Protein AF-A0A938N1W5-F1 (afdb_monomer_lite)

Secondary structure (DSSP, 8-state):
---TT---TTSS--HHHHHHHHHHHHHHHHHHHIIIIIIT---GGGIIIIIHHHHHHHHHHHHHHHHHHTTTTS----S-HHHHHHHHHHHHHHHHHHHHHHH-

Radius of gyration: 16.71 Å; chains: 1; bounding box: 56×22×40 Å

Foldseek 3Di:
DPPPVDDDPCLQVDPVLVVVLCVLLVVLLVVLCCCCCVVVVDDCVCVPPNSNLRSLLSSLVVLLVCLVCLVPPVPPPPPDVSNSNSSSVNSNVSSVVSVVVSVD

Sequence (104 aa):
MDDTTKLPQDRLWQPTTAKWLLAVFGATLAYAILRYHIASGVSWSHFPLFIMNKAVSLAATVLVACSYLVGRVLRWHDDDPRKKLVVVKFCGLVGFSFAALHAI

pLDDT: mean 81.11, std 13.2, range [45.91, 95.75]

Structure (mmCIF, N/CA/C/O backbone):
data_AF-A0A938N1W5-F1
#
_entry.id   AF-A0A938N1W5-F1
#
loop_
_atom_site.group_PDB
_atom_site.id
_atom_site.type_symbol
_atom_site.label_atom_id
_atom_site.label_alt_id
_atom_site.label_comp_id
_atom_site.label_asym_id
_atom_site.label_entity_id
_atom_site.label_seq_id
_atom_site.pdbx_PDB_ins_code
_atom_site.Cartn_x
_atom_site.Cartn_y
_atom_site.Cartn_z
_atom_site.occupancy
_atom_site.B_iso_or_equiv
_atom_site.auth_seq_id
_atom_site.auth_comp_id
_atom_site.auth_asym_id
_atom_site.auth_atom_id
_atom_site.pdbx_PDB_model_num
ATOM 1 N N . MET A 1 1 ? 36.740 10.927 -18.029 1.00 45.91 1 MET A N 1
ATOM 2 C CA . MET A 1 1 ? 36.069 9.743 -17.461 1.00 45.91 1 MET A CA 1
ATOM 3 C C . MET A 1 1 ? 34.701 10.179 -16.989 1.00 45.91 1 MET A C 1
ATOM 5 O O . MET A 1 1 ? 34.632 10.958 -16.049 1.00 45.91 1 MET A O 1
ATOM 9 N N . ASP A 1 2 ? 33.653 9.749 -17.681 1.00 51.53 2 ASP A N 1
ATOM 10 C CA . ASP A 1 2 ? 32.285 9.888 -17.188 1.00 51.53 2 ASP A CA 1
ATOM 11 C C . ASP A 1 2 ? 32.107 8.911 -16.014 1.00 51.53 2 ASP A C 1
ATOM 13 O O . ASP A 1 2 ? 32.423 7.725 -16.134 1.00 51.53 2 ASP A O 1
ATOM 17 N N . ASP A 1 3 ? 31.719 9.420 -14.847 1.00 54.78 3 ASP A N 1
ATOM 18 C CA . ASP A 1 3 ? 31.602 8.665 -13.593 1.00 54.78 3 ASP A CA 1
ATOM 19 C C . ASP A 1 3 ? 30.293 7.860 -13.606 1.00 54.78 3 ASP A C 1
ATOM 21 O O . ASP A 1 3 ? 29.370 8.089 -12.827 1.00 54.78 3 ASP A O 1
ATOM 25 N N . THR A 1 4 ? 30.203 6.889 -14.520 1.00 57.09 4 THR A N 1
ATOM 26 C CA . THR A 1 4 ? 29.056 5.970 -14.661 1.00 57.09 4 THR A CA 1
ATOM 27 C C . THR A 1 4 ? 28.851 5.058 -13.440 1.00 57.09 4 THR A C 1
ATOM 29 O O . THR A 1 4 ? 27.906 4.269 -13.390 1.00 57.09 4 THR A O 1
ATOM 32 N N . THR A 1 5 ? 29.735 5.156 -12.442 1.00 59.78 5 THR A N 1
ATOM 33 C CA . THR A 1 5 ? 29.697 4.439 -11.164 1.00 59.78 5 THR A CA 1
ATOM 34 C C . THR A 1 5 ? 28.860 5.135 -10.093 1.00 59.78 5 THR A C 1
ATOM 36 O O . THR A 1 5 ? 28.411 4.471 -9.152 1.00 59.78 5 THR A O 1
ATOM 39 N N . LYS A 1 6 ? 28.574 6.437 -10.226 1.00 50.50 6 LYS A N 1
ATOM 40 C CA . LYS A 1 6 ? 27.671 7.135 -9.305 1.00 50.50 6 LYS A CA 1
ATOM 41 C C . LYS A 1 6 ? 26.225 6.868 -9.678 1.00 50.50 6 LYS A C 1
ATOM 43 O O . LYS A 1 6 ? 25.614 7.520 -10.517 1.00 50.50 6 LYS A O 1
ATOM 48 N N . LEU A 1 7 ? 25.661 5.868 -9.018 1.00 55.50 7 LEU A N 1
ATOM 49 C CA . LEU A 1 7 ? 24.230 5.630 -9.066 1.00 55.50 7 LEU A CA 1
ATOM 50 C C . LEU A 1 7 ? 23.505 6.831 -8.419 1.00 55.50 7 LEU A C 1
ATOM 52 O O . LEU A 1 7 ? 23.914 7.231 -7.327 1.00 55.50 7 LEU A O 1
ATOM 56 N N . PRO A 1 8 ? 22.443 7.384 -9.033 1.00 59.97 8 PRO A N 1
ATOM 57 C CA . PRO A 1 8 ? 21.744 8.560 -8.507 1.00 59.97 8 PRO A CA 1
ATOM 58 C C . PRO A 1 8 ? 21.283 8.321 -7.059 1.00 59.97 8 PRO A C 1
ATOM 60 O O . PRO A 1 8 ? 20.751 7.248 -6.751 1.00 59.97 8 PRO A O 1
ATOM 63 N N . GLN A 1 9 ? 21.538 9.280 -6.160 1.00 60.25 9 GLN A N 1
ATOM 64 C CA . GLN A 1 9 ? 21.249 9.166 -4.716 1.00 60.25 9 GLN A CA 1
ATOM 65 C C . GLN A 1 9 ? 19.743 9.017 -4.436 1.00 60.25 9 GLN A C 1
ATOM 67 O O . GLN A 1 9 ? 19.330 8.322 -3.513 1.00 60.25 9 GLN A O 1
ATOM 72 N N . ASP A 1 10 ? 18.924 9.581 -5.309 1.00 60.66 10 ASP A N 1
ATOM 73 C CA . ASP A 1 10 ? 17.463 9.611 -5.344 1.00 60.66 10 ASP A CA 1
ATOM 74 C C . ASP A 1 10 ? 16.847 8.364 -6.016 1.00 60.66 10 ASP A C 1
ATOM 76 O O . ASP A 1 10 ? 15.682 8.340 -6.411 1.00 60.66 10 ASP A O 1
ATOM 80 N N . ARG A 1 11 ? 17.603 7.258 -6.088 1.00 64.38 11 ARG A N 1
ATOM 81 C CA . ARG A 1 11 ? 17.172 6.013 -6.749 1.00 64.38 11 ARG A CA 1
ATOM 82 C C . ARG A 1 11 ? 15.846 5.450 -6.230 1.00 64.38 11 ARG A C 1
ATOM 84 O O . ARG A 1 11 ? 15.109 4.867 -7.013 1.00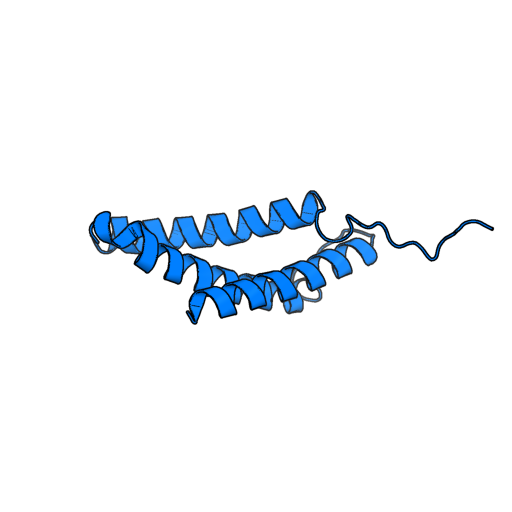 64.38 11 ARG A O 1
ATOM 91 N N . LEU A 1 12 ? 15.572 5.547 -4.926 1.00 62.25 12 LEU A N 1
ATOM 92 C CA . LEU A 1 12 ? 14.376 4.953 -4.305 1.00 62.25 12 LEU A CA 1
ATOM 93 C C . LEU A 1 12 ? 13.173 5.904 -4.278 1.00 62.25 12 LEU A C 1
ATOM 95 O O . LEU A 1 12 ? 12.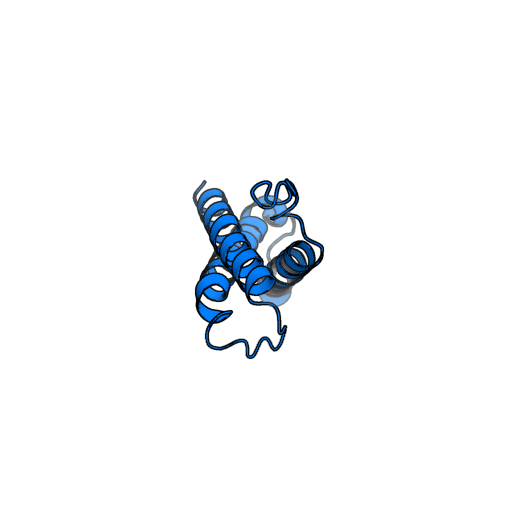036 5.434 -4.280 1.00 62.25 12 LEU A O 1
ATOM 99 N N . TRP A 1 13 ? 13.411 7.216 -4.276 1.00 65.50 13 TRP A N 1
ATOM 100 C CA . TRP A 1 13 ? 12.383 8.259 -4.251 1.00 65.50 13 TRP A CA 1
ATOM 101 C C . TRP A 1 13 ? 12.112 8.769 -5.663 1.00 65.50 13 TRP A C 1
ATOM 103 O O . TRP A 1 13 ? 12.377 9.913 -6.014 1.00 65.50 13 TRP A O 1
ATOM 113 N N . GLN A 1 14 ? 11.572 7.879 -6.488 1.00 75.94 14 GLN A N 1
ATOM 114 C CA . GLN A 1 14 ? 11.109 8.218 -7.823 1.00 75.94 14 GLN A CA 1
ATOM 115 C C . GLN A 1 14 ? 9.603 8.510 -7.786 1.00 75.94 14 GLN A C 1
ATOM 117 O O . GLN A 1 14 ? 8.868 7.927 -6.986 1.00 75.94 14 GLN A O 1
ATOM 122 N N . PRO A 1 15 ? 9.078 9.352 -8.691 1.00 77.62 15 PRO A N 1
ATOM 123 C CA . PRO A 1 15 ? 7.635 9.575 -8.786 1.00 77.62 15 PRO A CA 1
ATOM 124 C C . PRO A 1 15 ? 6.860 8.271 -9.044 1.00 77.62 15 PRO A C 1
ATOM 126 O O . PRO A 1 15 ? 5.693 8.156 -8.680 1.00 77.62 15 PRO A O 1
ATOM 129 N N . THR A 1 16 ? 7.503 7.267 -9.643 1.00 79.19 16 THR A N 1
ATOM 130 C CA . THR A 1 16 ? 6.951 5.922 -9.844 1.00 79.19 16 THR A CA 1
ATOM 131 C C . THR A 1 16 ? 6.774 5.164 -8.528 1.00 79.19 16 THR A C 1
ATOM 133 O O . THR A 1 16 ? 5.701 4.612 -8.296 1.00 79.19 16 THR A O 1
ATOM 136 N N . THR A 1 17 ? 7.775 5.156 -7.644 1.00 84.38 17 THR A N 1
ATOM 137 C CA . THR A 1 17 ? 7.706 4.451 -6.353 1.00 84.38 17 THR A CA 1
ATOM 138 C C . THR A 1 17 ? 6.715 5.117 -5.403 1.00 84.38 17 THR A C 1
ATOM 140 O O . THR A 1 17 ? 5.932 4.422 -4.756 1.00 84.38 17 THR A O 1
ATOM 143 N N . ALA A 1 18 ? 6.651 6.452 -5.398 1.00 84.75 18 ALA A N 1
ATOM 144 C CA . ALA A 1 18 ? 5.657 7.205 -4.635 1.00 84.75 18 ALA A CA 1
ATOM 145 C C . ALA A 1 18 ? 4.219 6.896 -5.088 1.00 84.75 18 ALA A C 1
ATOM 147 O O . ALA A 1 18 ? 3.351 6.641 -4.254 1.00 84.75 18 ALA A O 1
ATOM 148 N N . LYS A 1 19 ? 3.970 6.847 -6.407 1.00 86.56 19 LYS A N 1
ATOM 149 C CA . LYS A 1 19 ? 2.668 6.436 -6.963 1.00 86.56 19 LYS A CA 1
ATOM 150 C C . LYS A 1 19 ? 2.292 5.020 -6.530 1.00 86.56 19 LYS A C 1
ATOM 152 O O . LYS A 1 19 ? 1.152 4.796 -6.143 1.00 86.56 19 LYS A O 1
ATOM 157 N N . TRP A 1 20 ? 3.244 4.088 -6.562 1.00 84.69 20 TRP A N 1
ATOM 158 C CA . TRP A 1 20 ? 3.036 2.707 -6.121 1.00 84.69 20 TRP A CA 1
ATOM 159 C C . TRP A 1 20 ? 2.679 2.611 -4.642 1.00 84.69 20 TRP A C 1
ATOM 161 O O . TRP A 1 20 ? 1.715 1.936 -4.284 1.00 84.69 20 TRP A O 1
ATOM 171 N N . LEU A 1 21 ? 3.425 3.314 -3.792 1.00 89.50 21 LEU A N 1
ATOM 172 C CA . LEU A 1 21 ? 3.150 3.357 -2.363 1.00 89.50 21 LEU A CA 1
ATOM 173 C C . LEU A 1 21 ? 1.758 3.926 -2.087 1.00 89.50 21 LEU A C 1
ATOM 175 O O . LEU A 1 21 ? 0.987 3.312 -1.358 1.00 89.50 21 LEU A O 1
ATOM 179 N N . LEU A 1 22 ? 1.426 5.065 -2.699 1.00 90.62 22 LEU A N 1
ATOM 180 C CA . LEU A 1 22 ? 0.142 5.732 -2.503 1.00 90.62 22 LEU A CA 1
ATOM 181 C C . LEU A 1 22 ? -1.022 4.884 -3.020 1.00 90.62 22 LEU A C 1
ATOM 183 O O . LEU A 1 22 ? -2.046 4.792 -2.351 1.00 90.62 22 LEU A O 1
ATOM 187 N N . ALA A 1 23 ? -0.855 4.219 -4.165 1.00 91.19 23 ALA A N 1
ATOM 188 C CA . ALA A 1 23 ? -1.864 3.320 -4.710 1.00 91.19 23 ALA A CA 1
ATOM 189 C C . ALA A 1 23 ? -2.120 2.125 -3.782 1.00 91.19 23 ALA A C 1
ATOM 191 O O . ALA A 1 23 ? -3.269 1.858 -3.438 1.00 91.19 23 ALA A O 1
ATOM 192 N N . VAL A 1 24 ? -1.066 1.426 -3.343 1.00 92.19 24 VAL A N 1
ATOM 193 C CA . VAL A 1 24 ? -1.215 0.240 -2.489 1.00 92.19 24 VAL A CA 1
ATOM 194 C C . VAL A 1 24 ? -1.719 0.628 -1.105 1.00 92.19 24 VAL A C 1
ATOM 196 O O . VAL A 1 24 ? -2.744 0.114 -0.669 1.00 92.19 24 VAL A O 1
ATOM 199 N N . PHE A 1 25 ? -1.042 1.555 -0.427 1.00 92.38 25 PHE A N 1
ATOM 200 C CA . PHE A 1 25 ? -1.415 1.959 0.925 1.00 92.38 25 PHE A CA 1
ATOM 201 C C . PHE A 1 25 ? -2.780 2.651 0.962 1.00 92.38 25 PHE A C 1
ATOM 203 O O . PHE A 1 25 ? -3.590 2.376 1.842 1.00 92.38 25 PHE A O 1
ATOM 210 N N . GLY A 1 26 ? -3.077 3.504 -0.022 1.00 92.69 26 GLY A N 1
ATOM 211 C CA . GLY A 1 26 ? -4.386 4.138 -0.151 1.00 92.69 26 GLY A CA 1
ATOM 212 C C . GLY A 1 26 ? -5.501 3.115 -0.355 1.00 92.69 26 GLY A C 1
ATOM 213 O O . GLY A 1 26 ? -6.526 3.193 0.320 1.00 92.69 26 GLY A O 1
ATOM 214 N N . ALA A 1 27 ? -5.294 2.114 -1.218 1.00 93.06 27 ALA A N 1
ATOM 215 C CA . ALA A 1 27 ? -6.275 1.054 -1.442 1.00 93.06 27 ALA A CA 1
ATOM 216 C C . ALA A 1 27 ? -6.493 0.180 -0.196 1.00 93.06 27 ALA A C 1
ATOM 218 O O . ALA A 1 27 ? -7.638 -0.121 0.147 1.00 93.06 27 ALA A O 1
ATOM 219 N N . THR A 1 28 ? -5.428 -0.211 0.512 1.00 93.25 28 THR A N 1
ATOM 220 C CA . THR A 1 28 ? -5.562 -1.040 1.721 1.00 93.25 28 THR A CA 1
ATOM 221 C C . THR A 1 28 ? -6.172 -0.269 2.883 1.00 93.25 28 THR A C 1
ATOM 223 O O . THR A 1 28 ? -6.985 -0.832 3.618 1.00 93.25 28 THR A O 1
ATOM 226 N N . LEU A 1 29 ? -5.848 1.019 3.025 1.00 91.38 29 LEU A N 1
ATOM 227 C CA . LEU A 1 29 ? -6.467 1.897 4.010 1.00 91.38 29 LEU A CA 1
ATOM 228 C C . LEU A 1 29 ? -7.950 2.113 3.699 1.00 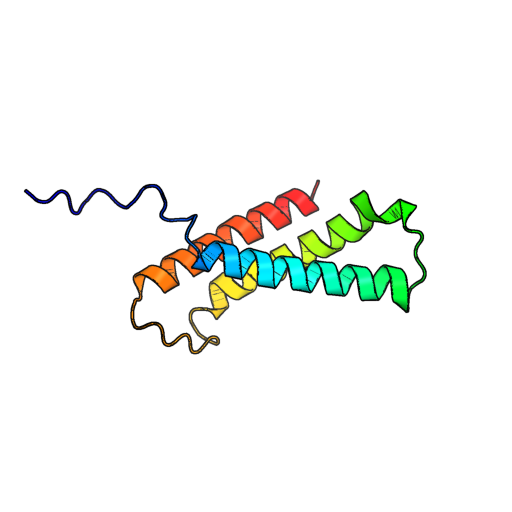91.38 29 LEU A C 1
ATOM 230 O O . LEU A 1 29 ? -8.782 1.908 4.578 1.00 91.38 29 LEU A O 1
ATOM 234 N N . ALA A 1 30 ? -8.301 2.442 2.454 1.00 92.25 30 ALA A N 1
ATOM 235 C CA . ALA A 1 30 ? -9.694 2.597 2.038 1.00 92.25 30 ALA A CA 1
ATOM 236 C C . ALA A 1 30 ? -10.505 1.314 2.281 1.00 92.25 30 ALA A C 1
ATOM 238 O O . ALA A 1 30 ? -11.604 1.372 2.834 1.00 92.25 30 ALA A O 1
ATOM 239 N N . TYR A 1 31 ? -9.941 0.148 1.949 1.00 91.56 31 TYR A N 1
ATOM 240 C CA . TYR A 1 31 ? -10.560 -1.145 2.235 1.00 91.56 31 TYR A CA 1
ATOM 241 C C . TYR A 1 31 ? -10.752 -1.381 3.739 1.00 91.56 31 TYR A C 1
ATOM 243 O O . TYR A 1 31 ? -11.829 -1.806 4.162 1.00 91.56 31 TYR A O 1
ATOM 251 N N . ALA A 1 32 ? -9.737 -1.095 4.559 1.00 88.31 32 ALA A N 1
ATOM 252 C CA . ALA A 1 32 ? -9.833 -1.250 6.006 1.00 88.31 32 ALA A CA 1
ATOM 253 C C . ALA A 1 32 ? -10.910 -0.322 6.595 1.00 88.31 32 ALA A C 1
ATOM 255 O O . ALA A 1 32 ? -11.739 -0.773 7.382 1.00 88.31 32 ALA A O 1
ATOM 256 N N . ILE A 1 33 ? -10.964 0.939 6.165 1.00 87.44 33 ILE A N 1
ATOM 257 C CA . ILE A 1 33 ? -11.998 1.890 6.590 1.00 87.44 33 ILE A CA 1
ATOM 258 C C . ILE A 1 33 ? -13.385 1.373 6.200 1.00 87.44 33 ILE A C 1
ATOM 260 O O . ILE A 1 33 ? -14.249 1.238 7.063 1.00 87.44 33 ILE A O 1
ATOM 264 N N . LEU A 1 34 ? -13.595 1.013 4.932 1.00 88.75 34 LEU A N 1
ATOM 265 C CA . LEU A 1 34 ? -14.886 0.517 4.449 1.00 88.75 34 LEU A CA 1
ATOM 266 C C . LEU A 1 34 ? -15.336 -0.735 5.219 1.00 88.75 34 LEU A C 1
ATOM 268 O O . LEU A 1 34 ? -16.479 -0.836 5.657 1.00 88.75 34 LEU A O 1
ATOM 272 N N . ARG A 1 35 ? -14.428 -1.681 5.459 1.00 87.75 35 ARG A N 1
ATOM 273 C CA . ARG A 1 35 ? -14.751 -2.919 6.169 1.00 87.75 35 ARG A CA 1
ATOM 274 C C . ARG A 1 35 ? -15.043 -2.697 7.652 1.00 87.75 35 ARG A C 1
ATOM 276 O O . ARG A 1 35 ? -16.009 -3.249 8.169 1.00 87.75 35 ARG A O 1
ATOM 283 N N . TYR A 1 36 ? -14.197 -1.953 8.357 1.00 82.50 36 TYR A N 1
ATOM 284 C CA . TYR A 1 36 ? -14.291 -1.870 9.816 1.00 82.50 36 TYR A CA 1
ATOM 285 C C . TYR A 1 36 ? -15.222 -0.749 10.283 1.00 82.50 36 TYR A C 1
ATOM 287 O O . TYR A 1 36 ? -15.954 -0.960 11.247 1.00 82.50 36 TYR A O 1
ATOM 295 N N . HIS A 1 37 ? -15.284 0.386 9.581 1.00 80.56 37 HIS A N 1
ATOM 296 C CA . HIS A 1 37 ? -16.232 1.450 9.925 1.00 80.56 37 HIS A CA 1
ATOM 297 C C . HIS A 1 37 ? -17.612 1.242 9.334 1.00 80.56 37 HIS A C 1
ATOM 299 O O . HIS A 1 37 ? -18.594 1.340 10.063 1.00 80.56 37 HIS A O 1
ATOM 305 N N . ILE A 1 38 ? -17.703 0.957 8.036 1.00 80.75 38 ILE A N 1
ATOM 306 C CA . ILE A 1 38 ? -19.005 0.951 7.360 1.00 80.75 38 ILE A CA 1
ATOM 307 C C . ILE A 1 38 ? -19.692 -0.405 7.534 1.00 80.75 38 ILE A C 1
ATOM 309 O O . ILE A 1 38 ? -20.851 -0.446 7.928 1.00 80.75 38 ILE A O 1
ATOM 313 N N . ALA A 1 39 ? -18.988 -1.518 7.303 1.00 84.62 39 ALA A N 1
ATOM 314 C CA . ALA A 1 39 ? -19.610 -2.842 7.398 1.00 84.62 39 ALA A CA 1
ATOM 315 C C . ALA A 1 39 ? -19.694 -3.392 8.834 1.00 84.62 39 ALA A C 1
ATOM 317 O O . ALA A 1 39 ? -20.631 -4.119 9.150 1.00 84.62 39 ALA A O 1
ATOM 318 N N . SER A 1 40 ? -18.728 -3.067 9.702 1.00 77.06 40 SER A N 1
ATOM 319 C CA . SER A 1 40 ? -18.649 -3.625 11.063 1.00 77.06 40 SER A CA 1
ATOM 320 C C . SER A 1 40 ? -19.045 -2.648 12.177 1.00 77.06 40 SER A C 1
ATOM 322 O O . SER A 1 40 ? -19.076 -3.060 13.335 1.00 77.06 40 SER A O 1
ATOM 324 N N . GLY A 1 41 ? -19.323 -1.377 11.858 1.00 78.81 41 GLY A N 1
ATOM 325 C CA . GLY A 1 41 ? -19.807 -0.378 12.820 1.00 78.81 41 GLY A CA 1
ATOM 326 C C . GLY A 1 41 ? -18.826 -0.018 13.942 1.00 78.81 41 GLY A C 1
ATOM 327 O O . GLY A 1 41 ? -19.250 0.437 15.002 1.00 78.81 41 GLY A O 1
ATOM 328 N N . VAL A 1 42 ? -17.519 -0.240 13.755 1.00 77.38 42 VAL A N 1
ATOM 329 C CA . VAL A 1 42 ? -16.512 0.055 14.785 1.00 77.38 42 VAL A CA 1
ATOM 330 C C . VAL A 1 42 ? -16.444 1.565 15.031 1.00 77.38 42 VAL A C 1
ATOM 332 O O . VAL A 1 42 ? -16.432 2.358 14.089 1.00 77.38 42 VAL A O 1
ATOM 335 N N . SER A 1 43 ? -16.363 1.971 16.301 1.00 79.75 43 SER A N 1
ATOM 336 C CA . SER A 1 43 ? -16.193 3.377 16.683 1.00 79.75 43 SER A CA 1
ATOM 337 C C . SER A 1 43 ? -14.897 3.970 16.119 1.00 79.75 43 SER A C 1
ATOM 339 O O . SER A 1 43 ? -13.834 3.345 16.162 1.00 79.75 43 SER A O 1
ATOM 341 N N . TRP A 1 44 ? -14.966 5.222 15.659 1.00 76.00 44 TRP A N 1
ATOM 342 C CA . TRP A 1 44 ? -13.824 6.019 15.187 1.00 76.00 44 TRP A CA 1
ATOM 343 C C . TRP A 1 44 ? -12.731 6.211 16.245 1.00 76.00 44 TRP A C 1
ATOM 345 O O . TRP A 1 44 ? -11.583 6.468 15.898 1.00 76.00 44 TRP A O 1
ATOM 355 N N . SER A 1 45 ? -13.036 5.989 17.527 1.00 74.75 45 SER A N 1
ATOM 356 C CA . SER A 1 45 ? -12.036 5.969 18.603 1.00 74.75 45 SER A CA 1
ATOM 357 C C . SER A 1 45 ? -10.973 4.875 18.434 1.00 74.75 45 SER A C 1
ATOM 359 O O . SER A 1 45 ? -9.851 5.039 18.902 1.00 74.75 45 SER A O 1
ATOM 361 N N . HIS A 1 46 ? -11.283 3.775 17.737 1.00 73.06 46 HIS A N 1
ATOM 362 C CA . HIS A 1 46 ? -10.319 2.705 17.452 1.00 73.06 46 HIS A CA 1
ATOM 363 C C . HIS A 1 46 ? -9.527 2.933 16.157 1.00 73.06 46 HIS A C 1
ATOM 365 O O . HIS A 1 46 ? -8.624 2.158 15.842 1.00 73.06 46 HIS A O 1
ATOM 371 N N . PHE A 1 47 ? -9.825 3.999 15.412 1.00 69.19 47 PHE A N 1
ATOM 372 C CA . PHE A 1 47 ? -9.190 4.299 14.130 1.00 69.19 47 PHE A CA 1
ATOM 373 C C . PHE A 1 47 ? -7.652 4.381 14.195 1.00 69.19 47 PHE A C 1
ATOM 375 O O . PHE A 1 47 ? -7.008 3.725 13.370 1.00 69.19 47 PHE A O 1
ATOM 382 N N . PRO A 1 48 ? -7.031 5.117 15.146 1.00 74.00 48 PRO A N 1
ATOM 383 C CA . PRO A 1 48 ? -5.614 5.469 15.029 1.00 74.00 48 PRO A CA 1
ATOM 384 C C . PRO A 1 48 ? -4.675 4.266 15.096 1.00 74.00 48 PRO A C 1
ATOM 386 O O . PRO A 1 48 ? -3.693 4.220 14.365 1.00 74.00 48 PRO A O 1
ATOM 389 N N . LEU A 1 49 ? -4.989 3.282 15.944 1.00 81.38 49 LEU A N 1
ATOM 390 C CA . LEU A 1 49 ? -4.147 2.100 16.136 1.00 81.38 49 LEU A CA 1
ATOM 391 C C . LEU A 1 49 ? -4.730 0.859 15.459 1.00 81.38 49 LEU A C 1
ATOM 393 O O . LEU A 1 49 ? -4.036 0.199 14.694 1.00 81.38 49 LEU A O 1
ATOM 397 N N . PHE A 1 50 ? -6.009 0.537 15.672 1.00 82.44 50 PHE A N 1
ATOM 398 C CA . PHE A 1 50 ? -6.560 -0.744 15.215 1.00 82.44 50 PHE A CA 1
ATOM 399 C C . PHE A 1 50 ? -6.702 -0.819 13.692 1.00 82.44 50 PHE A C 1
ATOM 401 O O . PHE A 1 50 ? -6.330 -1.816 13.072 1.00 82.44 50 PHE A O 1
ATOM 408 N N . ILE A 1 51 ? -7.234 0.235 13.071 1.00 84.94 51 ILE A N 1
ATOM 409 C CA . ILE A 1 51 ? -7.471 0.253 11.621 1.00 84.94 51 ILE A CA 1
ATOM 410 C C . ILE A 1 51 ? -6.172 0.510 10.876 1.00 84.94 51 ILE A C 1
ATOM 412 O O . ILE A 1 51 ? -5.911 -0.164 9.879 1.00 84.94 51 ILE A O 1
ATOM 416 N N . MET A 1 52 ? -5.328 1.401 11.401 1.00 88.44 52 MET A N 1
ATOM 417 C CA . MET A 1 52 ? -4.000 1.630 10.846 1.00 88.44 52 MET A CA 1
ATOM 418 C C . MET A 1 52 ? -3.176 0.341 10.838 1.00 88.44 52 MET A C 1
ATOM 420 O O . MET A 1 52 ? -2.637 -0.023 9.798 1.00 88.44 52 MET A O 1
ATOM 424 N N . ASN A 1 53 ? -3.175 -0.429 11.931 1.00 91.25 53 ASN A N 1
ATOM 425 C CA . ASN A 1 53 ? -2.431 -1.687 11.997 1.00 91.25 53 ASN A CA 1
ATOM 426 C C . ASN A 1 53 ? -2.906 -2.720 10.953 1.00 91.25 53 ASN A C 1
ATOM 428 O O . ASN A 1 53 ? -2.119 -3.448 10.341 1.00 91.25 53 ASN A O 1
ATOM 432 N N . LYS A 1 54 ? -4.213 -2.755 10.677 1.00 90.00 54 LYS A N 1
ATOM 433 C CA . LYS A 1 54 ? -4.789 -3.621 9.637 1.00 90.00 54 LYS A CA 1
ATOM 434 C C . LYS A 1 54 ? -4.475 -3.138 8.222 1.00 90.00 54 LYS A C 1
ATOM 436 O O . LYS A 1 54 ? -4.212 -3.953 7.342 1.00 90.00 54 LYS A O 1
ATOM 441 N N . ALA A 1 55 ? -4.488 -1.828 7.998 1.00 92.19 55 ALA A N 1
ATOM 442 C CA . ALA A 1 55 ? -4.108 -1.243 6.718 1.00 92.19 55 ALA A CA 1
ATOM 443 C C . ALA A 1 55 ? -2.616 -1.466 6.421 1.00 92.19 55 ALA A C 1
ATOM 445 O O . ALA A 1 55 ? -2.270 -1.846 5.301 1.00 92.19 55 ALA A O 1
ATOM 446 N N . VAL A 1 56 ? -1.753 -1.286 7.428 1.00 93.38 56 VAL A N 1
ATOM 447 C CA . VAL A 1 56 ? -0.296 -1.470 7.350 1.00 93.38 56 VAL A CA 1
ATOM 448 C C . VAL A 1 56 ? 0.069 -2.932 7.096 1.00 93.38 56 VAL A C 1
ATOM 450 O O . VAL A 1 56 ? 0.832 -3.201 6.174 1.00 93.38 56 VAL A O 1
ATOM 453 N N . SER A 1 57 ? -0.513 -3.890 7.823 1.00 94.44 57 SER A N 1
ATOM 454 C CA . SER A 1 57 ? -0.264 -5.327 7.591 1.00 94.44 57 SER A CA 1
ATOM 455 C C . SER A 1 57 ? -0.704 -5.802 6.205 1.00 94.44 57 SER A C 1
ATOM 457 O O . SER A 1 57 ? 0.015 -6.548 5.530 1.00 94.44 57 SER A O 1
ATOM 459 N N . LEU A 1 58 ? -1.866 -5.337 5.736 1.00 93.81 58 LEU A N 1
ATOM 460 C CA . LEU A 1 58 ? -2.332 -5.649 4.390 1.00 93.81 58 LEU A CA 1
ATOM 461 C C . LEU A 1 58 ? -1.440 -4.992 3.327 1.00 93.81 58 LEU A C 1
ATOM 463 O O . LEU A 1 58 ? -1.062 -5.651 2.360 1.00 93.81 58 LEU A O 1
ATOM 467 N N . ALA A 1 59 ? -1.041 -3.730 3.523 1.00 95.06 59 ALA A N 1
ATOM 468 C CA . ALA A 1 59 ? -0.107 -3.040 2.633 1.00 95.06 59 ALA A CA 1
ATOM 469 C C . ALA A 1 59 ? 1.255 -3.740 2.583 1.00 95.06 59 ALA A C 1
ATOM 471 O O . ALA A 1 59 ? 1.797 -3.919 1.496 1.00 95.06 59 ALA A O 1
ATOM 472 N N . ALA A 1 60 ? 1.778 -4.188 3.728 1.00 95.75 60 ALA A N 1
ATOM 473 C CA . ALA A 1 60 ? 3.015 -4.957 3.815 1.00 95.75 60 ALA A CA 1
ATOM 474 C C . ALA A 1 60 ? 2.946 -6.211 2.938 1.00 95.75 60 ALA A C 1
ATOM 476 O O . ALA A 1 60 ? 3.795 -6.423 2.075 1.00 95.75 60 ALA A O 1
ATOM 477 N N . THR A 1 61 ? 1.879 -6.996 3.105 1.00 95.06 61 THR A N 1
ATOM 478 C CA . THR A 1 61 ? 1.653 -8.234 2.348 1.00 95.06 61 THR A CA 1
ATOM 479 C C . THR A 1 61 ? 1.586 -7.966 0.844 1.00 95.06 61 THR A C 1
ATOM 481 O O . THR A 1 61 ? 2.249 -8.644 0.059 1.00 95.06 61 THR A O 1
ATOM 484 N N . VAL A 1 62 ? 0.823 -6.948 0.434 1.00 94.19 62 VAL A N 1
ATOM 485 C CA . VAL A 1 62 ? 0.660 -6.585 -0.981 1.00 94.19 62 VAL A CA 1
ATOM 486 C C . VAL A 1 62 ? 1.973 -6.079 -1.578 1.00 94.19 62 VAL A C 1
ATOM 488 O O . VAL A 1 62 ? 2.349 -6.523 -2.658 1.00 94.19 62 VAL A O 1
ATOM 491 N N . LEU A 1 63 ? 2.708 -5.206 -0.884 1.00 93.88 63 LEU A N 1
ATOM 492 C CA . LEU A 1 63 ? 3.994 -4.682 -1.355 1.00 93.88 63 LEU A CA 1
ATOM 493 C C . LEU A 1 63 ? 5.042 -5.792 -1.501 1.00 93.88 63 LEU A C 1
ATOM 495 O O . LEU A 1 63 ? 5.714 -5.868 -2.532 1.00 93.88 63 LEU A O 1
ATOM 499 N N . VAL A 1 64 ? 5.139 -6.700 -0.526 1.00 94.00 64 VAL A N 1
ATOM 500 C CA . VAL A 1 64 ? 6.030 -7.862 -0.630 1.00 94.00 64 VAL A CA 1
ATOM 501 C C . VAL A 1 64 ? 5.617 -8.735 -1.815 1.00 94.00 64 VAL A C 1
ATOM 503 O O . VAL A 1 64 ? 6.463 -9.058 -2.644 1.00 94.00 64 VAL A O 1
ATOM 506 N N . ALA A 1 65 ? 4.329 -9.044 -1.984 1.00 92.31 65 ALA A N 1
ATOM 507 C CA . ALA A 1 65 ? 3.852 -9.801 -3.141 1.00 92.31 65 ALA A CA 1
ATOM 508 C C . ALA A 1 65 ? 4.177 -9.100 -4.476 1.00 92.31 65 ALA A C 1
ATOM 510 O O . ALA A 1 65 ? 4.681 -9.737 -5.403 1.00 92.31 65 ALA A O 1
ATOM 511 N N . CYS A 1 66 ? 3.980 -7.781 -4.571 1.00 89.50 66 CYS A N 1
ATOM 512 C CA . CYS A 1 66 ? 4.348 -6.985 -5.743 1.00 89.50 66 CYS A CA 1
ATOM 513 C C . CYS A 1 66 ? 5.843 -7.096 -6.067 1.00 89.50 66 CYS A C 1
ATOM 515 O O . CYS A 1 66 ? 6.191 -7.191 -7.243 1.00 89.50 66 CYS A O 1
ATOM 517 N N . SER A 1 67 ? 6.727 -7.175 -5.066 1.00 91.44 67 SER A N 1
ATOM 518 C CA . SER A 1 67 ? 8.169 -7.338 -5.306 1.00 91.44 67 SER A CA 1
ATOM 519 C C . SER A 1 67 ? 8.508 -8.615 -6.098 1.00 91.44 67 SER A C 1
ATOM 521 O O . SER A 1 67 ? 9.398 -8.593 -6.946 1.00 91.44 67 SER A O 1
ATOM 523 N N . TYR A 1 68 ? 7.737 -9.694 -5.923 1.00 88.12 68 TYR A N 1
ATOM 524 C CA . TYR A 1 68 ? 7.909 -10.944 -6.673 1.00 88.12 68 TYR A CA 1
ATOM 525 C C . TYR A 1 68 ? 7.097 -10.978 -7.976 1.00 88.12 68 TYR A C 1
ATOM 527 O O . TYR A 1 68 ? 7.507 -11.599 -8.959 1.00 88.12 68 TYR A O 1
ATOM 535 N N . LEU A 1 69 ? 5.939 -10.311 -8.010 1.00 86.50 69 LEU A N 1
ATOM 536 C CA . LEU A 1 69 ? 4.973 -10.425 -9.107 1.00 86.50 69 LEU A CA 1
ATOM 537 C C . LEU A 1 69 ? 5.123 -9.358 -10.199 1.00 86.50 69 LEU A C 1
ATOM 539 O O . LEU A 1 69 ? 4.718 -9.616 -11.335 1.00 86.50 69 LEU A O 1
ATOM 543 N N . VAL A 1 70 ? 5.768 -8.217 -9.918 1.00 79.19 70 VAL A N 1
ATOM 544 C CA . VAL A 1 70 ? 6.119 -7.186 -10.923 1.00 79.19 70 VAL A CA 1
ATOM 545 C C . VAL A 1 70 ? 6.952 -7.780 -12.065 1.00 79.19 70 VAL A C 1
ATOM 547 O O . VAL A 1 70 ? 6.853 -7.362 -13.214 1.00 79.19 70 VAL A O 1
ATOM 550 N N . GLY A 1 71 ? 7.749 -8.807 -11.760 1.00 66.69 71 GLY A N 1
ATOM 551 C CA . GLY A 1 71 ? 8.517 -9.598 -12.717 1.00 66.69 71 GLY A CA 1
ATOM 552 C C . GLY A 1 71 ? 7.680 -10.338 -13.756 1.00 66.69 71 GLY A C 1
ATOM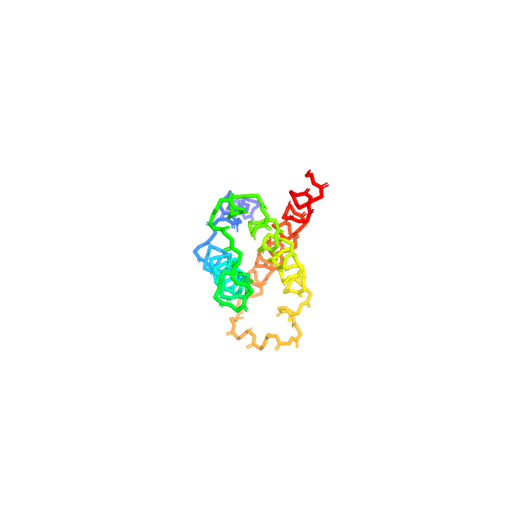 553 O O . GLY A 1 71 ? 8.037 -10.334 -14.935 1.00 66.69 71 GLY A O 1
ATOM 554 N N . ARG A 1 72 ? 6.615 -10.990 -13.281 1.00 66.44 72 ARG A N 1
ATOM 555 C CA . ARG A 1 72 ? 6.025 -12.190 -13.889 1.00 66.44 72 ARG A CA 1
ATOM 556 C C . ARG A 1 72 ? 4.572 -12.009 -14.318 1.00 66.44 72 ARG A C 1
ATOM 558 O O . ARG A 1 72 ? 4.165 -12.591 -15.313 1.00 66.44 72 ARG A O 1
ATOM 565 N N . VAL A 1 73 ? 3.796 -11.251 -13.546 1.00 61.62 73 VAL A N 1
ATOM 566 C CA . VAL A 1 73 ? 2.331 -11.155 -13.683 1.00 61.62 73 VAL A CA 1
ATOM 567 C C . VAL A 1 73 ? 1.913 -9.768 -14.138 1.00 61.62 73 VAL A C 1
ATOM 569 O O . VAL A 1 73 ? 1.061 -9.628 -15.013 1.00 61.62 73 VAL A O 1
ATOM 572 N N . LEU A 1 74 ? 2.549 -8.731 -13.597 1.00 60.28 74 LEU A N 1
ATOM 573 C CA . LEU A 1 74 ? 2.406 -7.397 -14.150 1.00 60.28 74 LEU A CA 1
ATOM 574 C C . LEU A 1 74 ? 3.155 -7.385 -15.485 1.00 60.28 74 LEU A C 1
ATOM 576 O O . LEU A 1 74 ? 4.385 -7.368 -15.503 1.00 60.28 74 LEU A O 1
ATOM 580 N N . ARG A 1 75 ? 2.420 -7.426 -16.604 1.00 58.78 75 ARG A N 1
ATOM 581 C CA . ARG A 1 75 ? 2.930 -7.189 -17.970 1.00 58.78 75 ARG A CA 1
ATOM 582 C C . ARG A 1 75 ? 3.361 -5.725 -18.103 1.00 58.78 75 ARG A C 1
ATOM 584 O O . ARG A 1 75 ? 2.805 -4.961 -18.884 1.00 58.78 75 ARG A O 1
ATOM 591 N N . TRP A 1 76 ? 4.300 -5.319 -17.256 1.00 58.16 76 TRP A N 1
ATOM 592 C CA . TRP A 1 76 ? 4.826 -3.976 -17.176 1.00 58.16 76 TRP A CA 1
ATOM 593 C C . TRP A 1 76 ? 5.745 -3.777 -18.376 1.00 58.16 76 TRP A C 1
ATOM 595 O O . TRP A 1 76 ? 6.912 -4.160 -18.352 1.00 58.16 76 TRP A O 1
ATOM 605 N N . HIS A 1 77 ? 5.163 -3.235 -19.441 1.00 54.78 77 HIS A N 1
ATOM 606 C CA . HIS A 1 77 ? 5.816 -2.864 -20.692 1.00 54.78 77 HIS A CA 1
ATOM 607 C C . HIS A 1 77 ? 6.508 -1.489 -20.554 1.00 54.78 77 HIS A C 1
ATOM 609 O O . HIS A 1 77 ? 6.407 -0.655 -21.444 1.00 54.78 77 HIS A O 1
ATOM 615 N N . ASP A 1 78 ? 7.166 -1.198 -19.421 1.00 56.62 78 ASP A N 1
ATOM 616 C CA . ASP A 1 78 ? 8.251 -0.206 -19.484 1.00 56.62 78 ASP A CA 1
ATOM 617 C C . ASP A 1 78 ? 9.437 -0.950 -20.086 1.00 56.62 78 ASP A C 1
ATOM 619 O O . ASP A 1 78 ? 9.910 -1.934 -19.512 1.00 56.62 78 ASP A O 1
ATOM 623 N N . ASP A 1 79 ? 9.939 -0.444 -21.205 1.00 63.84 79 ASP A N 1
ATOM 624 C CA . ASP A 1 79 ? 11.126 -0.961 -21.886 1.00 63.84 79 ASP A CA 1
ATOM 625 C C . ASP A 1 79 ? 12.414 -0.839 -21.042 1.00 63.84 79 ASP A C 1
ATOM 627 O O . ASP A 1 79 ? 13.459 -1.363 -21.423 1.00 63.84 79 ASP A O 1
ATOM 631 N N . ASP A 1 80 ? 12.360 -0.181 -19.873 1.00 75.06 80 ASP A N 1
ATOM 632 C CA . ASP A 1 80 ? 13.515 0.038 -19.001 1.00 75.06 80 ASP A CA 1
ATOM 633 C C . ASP A 1 80 ? 13.596 -0.977 -17.832 1.00 75.06 80 ASP A C 1
ATOM 635 O O . ASP A 1 80 ? 12.929 -0.815 -16.794 1.00 75.06 80 ASP A O 1
ATOM 639 N N . PRO A 1 81 ? 14.479 -1.994 -17.918 1.00 77.31 81 PRO A N 1
ATOM 640 C CA . PRO A 1 81 ? 14.676 -2.972 -16.849 1.00 77.31 81 PRO A CA 1
ATOM 641 C C . PRO A 1 81 ? 15.186 -2.347 -15.540 1.00 77.31 81 PRO A C 1
ATOM 643 O O . PRO A 1 81 ? 15.004 -2.933 -14.467 1.00 77.31 81 PRO A O 1
ATOM 646 N N . ARG A 1 82 ? 15.796 -1.152 -15.578 1.00 78.88 82 ARG A N 1
ATOM 647 C CA . ARG A 1 82 ? 16.296 -0.471 -14.375 1.00 78.88 82 ARG A CA 1
ATOM 648 C C . ARG A 1 82 ? 15.151 0.041 -13.511 1.00 78.88 82 ARG A C 1
ATOM 650 O O . ARG A 1 82 ? 15.181 -0.172 -12.299 1.00 78.88 82 ARG A O 1
ATOM 657 N N . LYS A 1 83 ? 14.122 0.651 -14.110 1.00 76.75 83 LYS A N 1
ATOM 658 C CA . LYS A 1 83 ? 12.929 1.123 -13.380 1.00 76.75 83 LYS A CA 1
ATOM 659 C C . LYS A 1 83 ? 12.198 -0.036 -12.712 1.00 76.75 83 LYS A C 1
ATOM 661 O O . LYS A 1 83 ? 11.833 0.055 -11.541 1.00 76.75 83 LYS A O 1
ATOM 666 N N . LYS A 1 84 ? 12.068 -1.161 -13.421 1.00 80.06 84 LYS A N 1
ATOM 667 C CA . LYS A 1 84 ? 11.480 -2.393 -12.882 1.00 80.06 84 LYS A CA 1
ATOM 668 C C . LYS A 1 84 ? 12.228 -2.877 -11.639 1.00 80.06 84 LYS A C 1
ATOM 670 O O . LYS A 1 84 ? 11.606 -3.163 -10.618 1.00 80.06 84 LYS A O 1
ATOM 675 N N . LEU A 1 85 ? 13.561 -2.912 -11.693 1.00 82.75 85 LEU A N 1
ATOM 676 C CA . LEU A 1 85 ? 14.385 -3.323 -10.556 1.00 82.75 85 LEU A CA 1
ATOM 677 C C . LEU A 1 85 ? 14.259 -2.362 -9.362 1.00 82.75 85 LEU A C 1
ATOM 679 O O . LEU A 1 85 ? 14.249 -2.810 -8.217 1.00 82.75 85 LEU A O 1
ATOM 683 N N . VAL A 1 86 ? 14.153 -1.054 -9.616 1.00 85.88 86 VAL A N 1
ATOM 684 C CA . VAL A 1 86 ? 13.928 -0.047 -8.567 1.00 85.88 86 VAL A CA 1
ATOM 685 C C . VAL A 1 86 ? 12.588 -0.270 -7.871 1.00 85.88 86 VAL A C 1
ATOM 687 O O . VAL A 1 86 ? 12.561 -0.327 -6.644 1.00 85.88 86 VAL A O 1
ATOM 690 N N . VAL A 1 87 ? 11.503 -0.465 -8.628 1.00 84.88 87 VAL A N 1
ATOM 691 C CA . VAL A 1 87 ? 10.168 -0.732 -8.066 1.00 84.88 87 VAL A CA 1
ATOM 692 C C . VAL A 1 87 ? 10.167 -2.026 -7.253 1.00 84.88 87 VAL A C 1
ATOM 694 O O . VAL A 1 87 ? 9.679 -2.028 -6.130 1.00 84.88 87 VAL A O 1
ATOM 697 N N . VAL A 1 88 ? 10.780 -3.102 -7.756 1.00 88.25 88 VAL A N 1
ATOM 698 C CA . VAL A 1 88 ? 10.888 -4.377 -7.025 1.00 88.25 88 VAL A CA 1
ATOM 699 C C . VAL A 1 88 ? 11.608 -4.199 -5.686 1.00 88.25 88 VAL A C 1
ATOM 701 O O . VAL A 1 88 ? 11.098 -4.631 -4.652 1.00 88.25 88 VAL A O 1
ATOM 704 N N . LYS A 1 89 ? 12.768 -3.527 -5.686 1.00 89.06 89 LYS A N 1
ATOM 705 C CA . LYS A 1 89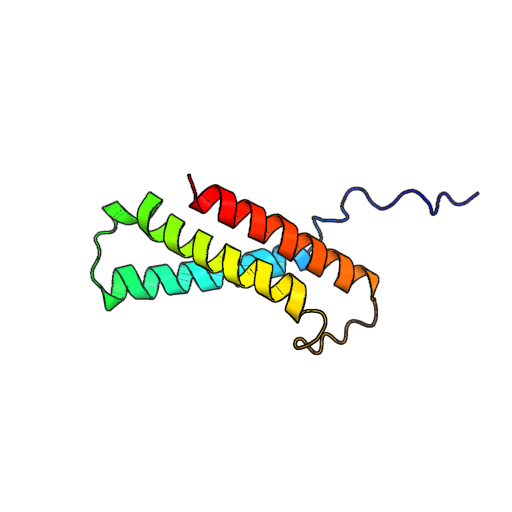 ? 13.537 -3.264 -4.459 1.00 89.06 89 LYS A CA 1
ATOM 706 C C . LYS A 1 89 ? 12.765 -2.388 -3.481 1.00 89.06 89 LYS A C 1
ATOM 708 O O . LYS A 1 89 ? 12.761 -2.672 -2.288 1.00 89.06 89 LYS A O 1
ATOM 713 N N . PHE A 1 90 ? 12.105 -1.351 -3.988 1.00 90.56 90 PHE A N 1
ATOM 714 C CA . PHE A 1 90 ? 11.277 -0.460 -3.189 1.00 90.56 90 PHE A CA 1
ATOM 715 C C . PHE A 1 90 ? 10.110 -1.211 -2.539 1.00 90.56 90 PHE A C 1
ATOM 717 O O . PHE A 1 90 ? 9.953 -1.154 -1.325 1.00 90.56 90 PHE A O 1
ATOM 724 N N . CYS A 1 91 ? 9.337 -1.968 -3.321 1.00 90.75 91 CYS A N 1
ATOM 725 C CA . CYS A 1 91 ? 8.211 -2.757 -2.830 1.00 90.75 91 CYS A CA 1
ATOM 726 C C . CYS A 1 91 ? 8.644 -3.773 -1.765 1.00 90.75 91 CYS A C 1
ATOM 728 O O . CYS A 1 91 ? 7.996 -3.875 -0.727 1.00 90.75 91 CYS A O 1
ATOM 730 N N . GLY A 1 92 ? 9.761 -4.475 -1.979 1.00 92.81 92 GLY A N 1
ATOM 731 C CA . GLY A 1 92 ? 10.291 -5.423 -0.997 1.00 92.81 92 GLY A CA 1
ATOM 732 C C . GLY A 1 92 ? 10.723 -4.743 0.305 1.00 92.81 92 GLY A C 1
ATOM 733 O O . GLY A 1 92 ? 10.312 -5.166 1.383 1.00 92.81 92 GLY A O 1
ATOM 734 N N . LEU A 1 93 ? 11.503 -3.660 0.210 1.00 94.19 93 LEU A N 1
ATOM 735 C CA . LEU A 1 93 ? 12.020 -2.947 1.380 1.00 94.19 93 LEU A CA 1
ATOM 736 C C . LEU A 1 93 ? 10.900 -2.276 2.184 1.00 94.19 93 LEU A C 1
ATOM 738 O O . LEU A 1 93 ? 10.819 -2.463 3.392 1.00 94.19 93 LEU A O 1
ATOM 742 N N . VAL A 1 94 ? 10.013 -1.524 1.524 1.00 94.31 94 VAL A N 1
ATOM 743 C CA . VAL A 1 94 ? 8.904 -0.832 2.199 1.00 94.31 94 VAL A CA 1
ATOM 744 C C . VAL A 1 94 ? 7.884 -1.828 2.742 1.00 94.31 94 VAL A C 1
ATOM 746 O O . VAL A 1 94 ? 7.394 -1.649 3.854 1.00 94.31 94 VAL A O 1
ATOM 749 N N . GLY A 1 95 ? 7.601 -2.903 2.000 1.00 94.19 95 GLY A N 1
ATOM 750 C CA . GLY A 1 95 ? 6.721 -3.970 2.465 1.00 94.19 95 GLY A CA 1
ATOM 751 C C . GLY A 1 95 ? 7.242 -4.637 3.737 1.00 94.19 95 GLY A C 1
ATOM 752 O O . GLY A 1 95 ? 6.491 -4.784 4.699 1.00 94.19 95 GLY A O 1
ATOM 753 N N . PHE A 1 96 ? 8.537 -4.964 3.789 1.00 95.25 96 PHE A N 1
ATOM 754 C CA . PHE A 1 96 ? 9.164 -5.492 5.002 1.00 95.25 96 PHE A CA 1
ATOM 755 C C . PHE A 1 96 ? 9.127 -4.486 6.162 1.00 95.25 96 PHE A C 1
ATOM 757 O O . PHE A 1 96 ? 8.761 -4.854 7.275 1.00 95.25 96 PHE A O 1
ATOM 764 N N 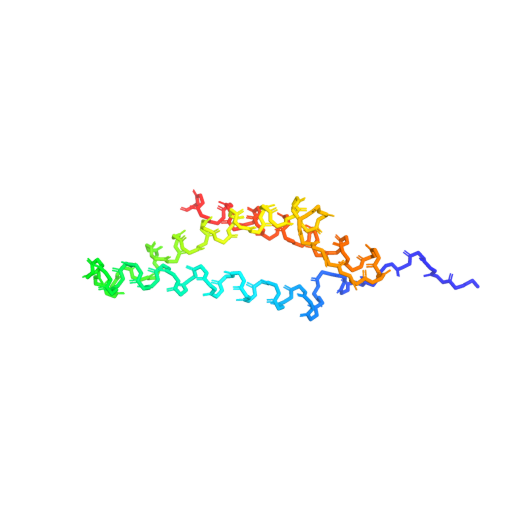. SER A 1 97 ? 9.425 -3.208 5.908 1.00 94.81 97 SER A N 1
ATOM 765 C CA . SER A 1 97 ? 9.328 -2.158 6.930 1.00 94.81 97 SER A CA 1
ATOM 766 C C . SER A 1 97 ? 7.914 -2.036 7.503 1.00 94.81 97 SER A C 1
ATOM 768 O O . SER A 1 97 ? 7.753 -1.910 8.711 1.00 94.81 97 SER A O 1
ATOM 770 N N . PHE A 1 98 ? 6.874 -2.118 6.668 1.00 95.19 98 PHE A N 1
ATOM 771 C CA . PHE A 1 98 ? 5.485 -2.118 7.135 1.00 95.19 98 PHE A CA 1
ATOM 772 C C . PHE A 1 98 ? 5.144 -3.375 7.938 1.00 95.19 98 PHE A C 1
ATOM 774 O O . PHE A 1 98 ? 4.426 -3.276 8.928 1.00 95.19 98 PHE A O 1
ATOM 781 N N . ALA A 1 99 ? 5.679 -4.541 7.569 1.00 94.44 99 ALA A N 1
ATOM 782 C CA . ALA A 1 99 ? 5.516 -5.754 8.368 1.00 94.44 99 ALA A CA 1
ATOM 783 C C . ALA A 1 99 ? 6.158 -5.605 9.758 1.00 94.44 99 ALA A C 1
ATOM 785 O O . ALA A 1 99 ? 5.556 -6.005 10.750 1.00 94.44 99 ALA A O 1
ATOM 786 N N . ALA A 1 100 ? 7.339 -4.984 9.838 1.00 94.94 100 ALA A N 1
ATOM 787 C CA . ALA A 1 100 ? 7.992 -4.684 11.109 1.00 94.94 100 ALA A CA 1
ATOM 788 C C . ALA A 1 100 ? 7.184 -3.681 11.947 1.00 94.94 100 ALA A C 1
ATOM 790 O O . ALA A 1 100 ? 6.989 -3.912 13.134 1.00 94.94 100 ALA A O 1
ATOM 791 N N . LEU A 1 101 ? 6.658 -2.613 11.332 1.00 93.00 101 LEU A N 1
ATOM 792 C CA . LEU A 1 101 ? 5.782 -1.647 12.010 1.00 93.00 101 LEU A CA 1
ATOM 793 C C . LEU A 1 101 ? 4.483 -2.281 12.517 1.00 93.00 101 LEU A C 1
ATOM 795 O O . LEU A 1 101 ? 3.987 -1.877 13.555 1.00 93.00 101 LEU A O 1
ATOM 799 N N . HIS A 1 102 ? 3.935 -3.255 11.791 1.00 90.88 102 HIS A N 1
ATOM 800 C CA . HIS A 1 102 ? 2.749 -4.002 12.208 1.00 90.88 102 HIS A CA 1
ATOM 801 C C . HIS A 1 102 ? 3.004 -4.915 13.419 1.00 90.88 102 HIS A C 1
ATOM 803 O O . HIS A 1 102 ? 2.085 -5.196 14.188 1.00 90.88 102 HIS A O 1
ATOM 809 N N . ALA A 1 103 ? 4.227 -5.433 13.544 1.00 90.56 103 ALA A N 1
ATOM 810 C CA . ALA A 1 103 ? 4.596 -6.383 14.588 1.00 90.56 103 ALA A CA 1
ATOM 811 C C . ALA A 1 103 ? 4.818 -5.731 15.964 1.00 90.56 103 ALA A C 1
ATOM 813 O O . ALA A 1 103 ? 4.916 -6.454 16.956 1.00 90.56 103 ALA A O 1
ATOM 814 N N . ILE A 1 104 ? 4.927 -4.400 16.004 1.00 84.69 104 ILE A N 1
ATOM 815 C CA . ILE A 1 104 ? 5.094 -3.580 17.212 1.00 84.69 104 ILE A CA 1
ATOM 816 C C . ILE A 1 104 ? 3.720 -3.068 17.648 1.00 84.69 104 ILE A C 1
ATOM 818 O O . ILE A 1 104 ? 3.433 -3.150 18.862 1.00 84.69 104 ILE A O 1
#